Protein AF-A0A1Q8CSI6-F1 (afdb_monomer_lite)

Organism: NCBI:txid1912961

Sequence (170 aa):
MRGDPRFAEHEDLITRENLRDYLLDHPRMVVRIIVAGANDYFTFRPDYLGSYGEFSGRPPGSQECRLCLLPTVSHSLAWTGFPGVAAYWLGCLAAAVVLARRSKPGTLRRGFALVTIALVGVTVVQYLTAVFGEGNETTKHLSVALLAASLAPVWLLAGVFAHGQRDQRD

InterPro domains:
  IPR059939 YfdI, C-terminal transmembrane domain [PF27133] (14-151)

pLDDT: mean 70.54, std 12.52, range [44.75, 91.31]

Secondary structure (DSSP, 8-state):
-TT-HHHHTSGGG--HHHHHHHHHH-HHHHHHHHHHHHHHHHS---S-S-BPPTTSSS-TTPBP-SSTHHHHHHHHHGGGHHHHHHHHHHHHHHHHHHHHHTSPTT-HHHHHHHHHHHHHHHHHHHHHHHHHT-SSSHHHHHHHHHHHHHHHHHHHHHHHHTTTSSTT--

Structure (mmCIF, N/CA/C/O backbone):
data_AF-A0A1Q8CSI6-F1
#
_entry.id   AF-A0A1Q8CSI6-F1
#
loop_
_atom_site.group_PDB
_atom_site.id
_atom_site.type_symbol
_atom_site.label_atom_id
_atom_site.label_alt_id
_atom_site.label_comp_id
_atom_site.label_asym_id
_atom_site.label_entity_id
_atom_site.label_seq_id
_atom_site.pdbx_PDB_ins_code
_atom_site.Cartn_x
_atom_site.Cartn_y
_atom_site.Cartn_z
_atom_site.occupancy
_atom_site.B_iso_or_equiv
_atom_site.auth_seq_id
_atom_site.auth_comp_id
_atom_site.auth_asym_id
_atom_site.auth_atom_id
_atom_site.pdbx_PDB_model_num
ATOM 1 N N . MET A 1 1 ? 18.653 2.448 -24.072 1.00 51.03 1 MET A N 1
ATOM 2 C CA . MET A 1 1 ? 17.566 3.266 -24.658 1.00 51.03 1 MET A CA 1
ATOM 3 C C . MET A 1 1 ? 18.103 4.433 -25.488 1.00 51.03 1 MET A C 1
ATOM 5 O O . MET A 1 1 ? 17.789 4.466 -26.661 1.00 51.03 1 MET A O 1
ATOM 9 N N . ARG A 1 2 ? 18.987 5.310 -24.978 1.00 50.03 2 ARG A N 1
ATOM 10 C CA . ARG A 1 2 ? 19.535 6.481 -25.720 1.00 50.03 2 ARG A CA 1
ATOM 11 C C . ARG A 1 2 ? 20.408 6.221 -26.971 1.00 50.03 2 ARG A C 1
ATOM 13 O O . ARG A 1 2 ? 20.929 7.173 -27.532 1.00 50.03 2 ARG A O 1
ATOM 20 N N . GLY A 1 3 ? 20.595 4.971 -27.391 1.00 54.78 3 GLY A N 1
ATOM 21 C CA . GLY A 1 3 ? 21.445 4.614 -28.538 1.00 54.78 3 GLY A CA 1
ATOM 22 C C . GLY A 1 3 ? 20.775 3.675 -29.539 1.00 54.78 3 GLY A C 1
ATOM 23 O O . GLY A 1 3 ? 21.459 3.140 -30.404 1.00 54.78 3 GLY A O 1
ATOM 24 N N . ASP A 1 4 ? 19.470 3.430 -29.394 1.00 58.56 4 ASP A N 1
ATOM 25 C CA . ASP A 1 4 ? 18.718 2.597 -30.331 1.00 58.56 4 ASP A CA 1
ATOM 26 C C . ASP A 1 4 ? 18.167 3.489 -31.458 1.00 58.56 4 ASP A C 1
ATOM 28 O O . ASP A 1 4 ? 17.403 4.411 -31.162 1.00 58.56 4 ASP A O 1
ATOM 32 N N . PRO A 1 5 ? 18.530 3.263 -32.733 1.00 67.62 5 PRO A N 1
ATOM 33 C CA . PRO A 1 5 ? 18.045 4.073 -33.850 1.00 67.62 5 PRO A CA 1
ATOM 34 C C . PRO A 1 5 ? 16.518 4.026 -34.010 1.00 67.62 5 PRO A C 1
ATOM 36 O O . PRO A 1 5 ? 15.939 4.969 -34.541 1.00 67.62 5 PRO A O 1
ATOM 39 N N . ARG A 1 6 ? 15.845 2.988 -33.491 1.00 66.50 6 ARG A N 1
ATOM 40 C CA . ARG A 1 6 ? 14.375 2.885 -33.507 1.00 66.50 6 ARG A CA 1
ATOM 41 C C . ARG A 1 6 ? 13.696 3.771 -32.465 1.00 66.50 6 ARG A C 1
ATOM 43 O O . ARG A 1 6 ? 12.502 4.027 -32.573 1.00 66.50 6 ARG A O 1
ATOM 50 N N . PHE A 1 7 ? 14.439 4.252 -31.467 1.00 57.66 7 PHE A N 1
ATOM 51 C CA . PHE A 1 7 ? 13.915 5.163 -30.449 1.00 57.66 7 PHE A CA 1
ATOM 52 C C . PHE A 1 7 ? 13.518 6.512 -31.059 1.00 57.66 7 PHE A C 1
ATOM 54 O O . PHE A 1 7 ? 12.464 7.038 -30.723 1.00 57.66 7 PHE A O 1
ATOM 61 N N . ALA A 1 8 ? 14.313 7.022 -32.005 1.00 63.03 8 ALA A N 1
ATOM 62 C CA . ALA A 1 8 ? 14.032 8.277 -32.703 1.00 63.03 8 ALA A CA 1
ATOM 63 C C . ALA A 1 8 ? 12.784 8.198 -33.603 1.00 63.03 8 ALA A C 1
ATOM 65 O O . ALA A 1 8 ? 12.104 9.197 -33.795 1.00 63.03 8 ALA A O 1
ATOM 66 N N . GLU A 1 9 ? 12.459 7.012 -34.130 1.00 65.88 9 GLU A N 1
ATOM 67 C CA . GLU A 1 9 ? 11.261 6.797 -34.958 1.00 65.88 9 GLU A CA 1
ATOM 68 C C . GLU A 1 9 ? 9.955 6.746 -34.151 1.00 65.88 9 GLU A C 1
ATOM 70 O O . GLU A 1 9 ? 8.889 6.770 -34.751 1.00 65.88 9 GLU A O 1
ATOM 75 N N . HIS A 1 10 ? 10.024 6.562 -32.829 1.00 65.38 10 HIS A N 1
ATOM 76 C CA . HIS A 1 10 ? 8.847 6.325 -31.979 1.00 65.38 10 HIS A CA 1
ATOM 77 C C . HIS A 1 10 ? 8.756 7.337 -30.828 1.00 65.38 10 HIS A C 1
ATOM 79 O O . HIS A 1 10 ? 7.921 7.182 -29.939 1.00 65.38 10 HIS A O 1
ATOM 85 N N . GLU A 1 11 ? 9.625 8.350 -30.803 1.00 63.47 11 GLU A N 1
ATOM 86 C CA . GLU A 1 11 ? 9.688 9.359 -29.741 1.00 63.47 11 GLU A CA 1
ATOM 87 C C . GLU A 1 11 ? 8.395 10.190 -29.666 1.00 63.47 11 GLU A C 1
ATOM 89 O O . GLU A 1 11 ? 7.921 10.514 -28.579 1.00 63.47 11 GLU A O 1
ATOM 94 N N . ASP A 1 12 ? 7.771 10.445 -30.816 1.00 66.31 12 ASP A N 1
ATOM 95 C CA . ASP A 1 12 ? 6.483 11.125 -30.977 1.00 66.31 12 ASP A CA 1
ATOM 96 C C . ASP A 1 12 ? 5.287 10.304 -30.464 1.00 66.31 12 ASP A C 1
ATOM 98 O O . ASP A 1 12 ? 4.257 10.866 -30.086 1.00 66.31 12 ASP A O 1
ATOM 102 N N . LEU A 1 13 ? 5.429 8.979 -30.385 1.00 64.06 13 LEU A N 1
ATOM 103 C CA . LEU A 1 13 ? 4.414 8.078 -29.835 1.00 64.06 13 LEU A CA 1
ATOM 104 C C . LEU A 1 13 ? 4.462 8.004 -28.301 1.00 64.06 13 LEU A C 1
ATOM 106 O O . LEU A 1 13 ? 3.475 7.591 -27.685 1.00 64.06 13 LEU A O 1
ATOM 110 N N . ILE A 1 14 ? 5.560 8.434 -27.667 1.00 61.41 14 ILE A N 1
ATOM 111 C CA . ILE A 1 14 ? 5.743 8.443 -26.205 1.00 61.41 14 ILE A CA 1
ATOM 112 C C . ILE A 1 14 ? 5.101 9.710 -25.610 1.00 61.41 14 ILE A C 1
ATOM 114 O O . ILE A 1 14 ? 5.743 10.547 -24.977 1.00 61.41 14 ILE A O 1
ATOM 118 N N . THR A 1 15 ? 3.792 9.863 -25.801 1.00 70.31 15 THR A N 1
ATOM 119 C CA . THR A 1 15 ? 2.985 10.892 -25.131 1.00 70.31 15 THR A CA 1
ATOM 120 C C . THR A 1 15 ? 2.218 10.291 -23.953 1.00 70.31 15 THR A C 1
ATOM 122 O O . THR A 1 15 ? 1.918 9.097 -23.920 1.00 70.31 15 THR A O 1
ATOM 125 N N . ARG A 1 16 ? 1.877 11.118 -22.951 1.00 65.06 16 ARG A N 1
ATOM 126 C CA . ARG A 1 16 ? 1.111 10.664 -21.770 1.00 65.06 16 ARG A CA 1
ATOM 127 C C . ARG A 1 16 ? -0.258 10.085 -22.143 1.00 65.06 16 ARG A C 1
ATOM 129 O O . ARG A 1 16 ? -0.724 9.174 -21.466 1.00 65.06 16 ARG A O 1
ATOM 136 N N . GLU A 1 17 ? -0.883 10.612 -23.192 1.00 72.56 17 GLU A N 1
ATOM 137 C CA . GLU A 1 17 ? -2.192 10.160 -23.678 1.00 72.56 17 GLU A CA 1
ATOM 138 C C . GLU A 1 17 ? -2.093 8.788 -24.348 1.00 72.56 17 GLU A C 1
ATOM 140 O O . GLU A 1 17 ? -2.754 7.855 -23.897 1.00 72.56 17 GLU A O 1
ATOM 145 N N . ASN A 1 18 ? -1.174 8.611 -25.303 1.00 72.31 18 ASN A N 1
ATOM 146 C CA . ASN A 1 18 ? -0.956 7.312 -25.947 1.00 72.31 18 ASN A CA 1
ATOM 147 C C . ASN A 1 18 ? -0.503 6.242 -24.945 1.00 72.31 18 ASN A C 1
ATOM 149 O O . ASN A 1 18 ? -0.929 5.092 -25.027 1.00 72.31 18 ASN A O 1
ATOM 153 N N . LEU A 1 19 ? 0.326 6.615 -23.964 1.00 69.38 19 LEU A N 1
ATOM 154 C CA . LEU A 1 19 ? 0.746 5.705 -22.901 1.00 69.38 19 LEU A CA 1
ATOM 155 C C . LEU A 1 19 ? -0.436 5.279 -22.022 1.00 69.38 19 LEU A C 1
ATOM 157 O O . LEU A 1 19 ? -0.537 4.107 -21.664 1.00 69.38 19 LEU A O 1
ATOM 161 N N . ARG A 1 20 ? -1.335 6.206 -21.675 1.00 75.69 20 ARG A N 1
ATOM 162 C CA . ARG A 1 20 ? -2.543 5.894 -20.903 1.00 75.69 20 ARG A CA 1
ATOM 163 C C . ARG A 1 20 ? -3.430 4.911 -21.662 1.00 75.69 20 ARG A C 1
ATOM 165 O O . ARG A 1 20 ? -3.808 3.898 -21.078 1.00 75.69 20 ARG A O 1
ATOM 172 N N . ASP A 1 21 ? -3.741 5.195 -22.921 1.00 77.69 21 ASP A N 1
ATOM 173 C CA . ASP A 1 21 ? -4.639 4.358 -23.723 1.00 77.69 21 ASP A CA 1
ATOM 174 C C . ASP A 1 21 ? -4.026 2.973 -23.963 1.00 77.69 21 ASP A C 1
ATOM 176 O O . ASP A 1 21 ? -4.673 1.951 -23.735 1.00 77.69 21 ASP A O 1
ATOM 180 N N . TYR A 1 22 ? -2.721 2.917 -24.241 1.00 75.12 22 TYR A N 1
ATOM 181 C CA . TYR A 1 22 ? -1.988 1.659 -24.348 1.00 75.12 22 TYR A CA 1
ATOM 182 C C . TYR A 1 22 ? -2.028 0.833 -23.051 1.00 75.12 22 TYR A C 1
ATOM 184 O O . TYR A 1 22 ? -2.209 -0.385 -23.100 1.00 75.12 22 TYR A O 1
ATOM 192 N N . LEU A 1 23 ? -1.881 1.469 -21.881 1.00 72.94 23 LEU A N 1
ATOM 193 C CA . LEU A 1 23 ? -1.963 0.788 -20.583 1.00 72.94 23 LEU A CA 1
ATOM 194 C C . LEU A 1 23 ? -3.381 0.293 -20.268 1.00 72.94 23 LEU A C 1
ATOM 196 O O . LEU A 1 23 ? -3.521 -0.771 -19.660 1.00 72.94 23 LEU A O 1
ATOM 200 N N . LEU A 1 24 ? -4.416 1.025 -20.685 1.00 79.44 24 LEU A N 1
ATOM 201 C CA . LEU A 1 24 ? -5.811 0.602 -20.535 1.00 79.44 24 LEU A CA 1
ATOM 202 C C . LEU A 1 24 ? -6.127 -0.620 -21.408 1.00 79.44 24 LEU A C 1
ATOM 204 O O . LEU A 1 24 ? -6.761 -1.558 -20.924 1.00 79.44 24 LEU A O 1
ATOM 208 N N . ASP A 1 25 ? -5.610 -0.654 -22.636 1.00 83.75 25 ASP A N 1
ATOM 209 C CA . ASP A 1 25 ? -5.795 -1.778 -23.562 1.00 83.75 25 ASP A CA 1
ATOM 210 C C . ASP A 1 25 ? -4.939 -3.005 -23.201 1.00 83.75 25 ASP A C 1
ATOM 212 O O . ASP A 1 25 ? -5.254 -4.135 -23.583 1.00 83.75 25 ASP A O 1
ATOM 216 N N . HIS A 1 26 ? -3.873 -2.819 -22.413 1.00 80.62 26 HIS A N 1
ATOM 217 C CA . HIS A 1 26 ? -2.932 -3.879 -22.039 1.00 80.62 26 HIS A CA 1
ATOM 218 C C . HIS A 1 26 ? -2.824 -4.057 -20.513 1.00 80.62 26 HIS A C 1
ATOM 220 O O . HIS A 1 26 ? -1.753 -3.857 -19.929 1.00 80.62 26 HIS A O 1
ATOM 226 N N . PRO A 1 27 ? -3.871 -4.563 -19.830 1.00 76.25 27 PRO A N 1
ATOM 227 C CA . PRO A 1 27 ? -3.872 -4.732 -18.372 1.00 76.25 27 PRO A CA 1
ATOM 228 C C . PRO A 1 27 ? -2.787 -5.701 -17.873 1.00 76.25 27 PRO A C 1
ATOM 230 O O . PRO A 1 27 ? -2.269 -5.561 -16.766 1.00 76.25 27 PRO A O 1
ATOM 233 N N . ARG A 1 28 ? -2.371 -6.669 -18.704 1.00 76.06 28 ARG A N 1
ATOM 234 C CA . ARG A 1 28 ? -1.221 -7.538 -18.393 1.00 76.06 28 ARG A CA 1
ATOM 235 C C . ARG A 1 28 ? 0.085 -6.751 -18.278 1.00 76.06 28 ARG A C 1
ATOM 237 O O . ARG A 1 28 ? 0.918 -7.105 -17.449 1.00 76.06 28 ARG A O 1
ATOM 244 N N . MET A 1 29 ? 0.257 -5.701 -19.081 1.00 75.38 29 MET A N 1
ATOM 245 C CA . MET A 1 29 ? 1.417 -4.811 -19.021 1.00 75.38 29 MET A CA 1
ATOM 246 C C . MET A 1 29 ? 1.405 -4.018 -17.711 1.00 75.38 29 MET A C 1
ATOM 248 O O . MET A 1 29 ? 2.414 -3.992 -17.015 1.00 75.38 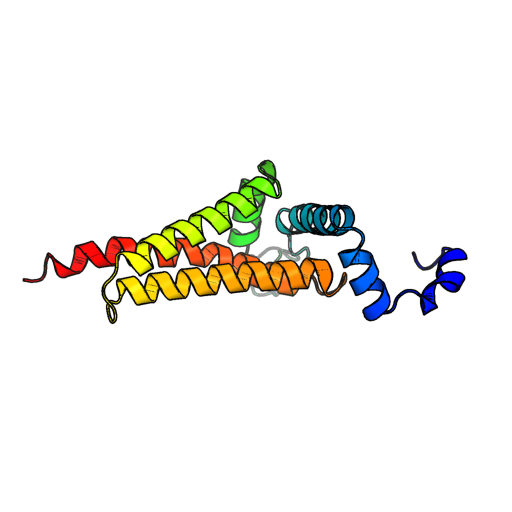29 MET A O 1
ATOM 252 N N . VAL A 1 30 ? 0.245 -3.477 -17.319 1.00 74.00 30 VAL A N 1
ATOM 253 C CA . VAL A 1 30 ? 0.045 -2.761 -16.043 1.00 74.00 30 VAL A CA 1
ATOM 254 C C . VAL A 1 30 ? 0.453 -3.626 -14.851 1.00 74.00 30 VAL A C 1
ATOM 256 O O . VAL A 1 30 ? 1.251 -3.199 -14.019 1.00 74.00 30 VAL A O 1
ATOM 259 N N . VAL A 1 31 ? -0.030 -4.872 -14.791 1.00 76.12 31 VAL A N 1
ATOM 260 C CA . VAL A 1 31 ? 0.337 -5.809 -13.715 1.00 76.12 31 VAL A CA 1
ATOM 261 C C . VAL A 1 31 ? 1.838 -6.090 -13.721 1.00 76.12 31 VAL A C 1
ATOM 263 O O . VAL A 1 31 ? 2.453 -6.141 -12.660 1.00 76.12 31 VAL A O 1
ATOM 266 N N . ARG A 1 32 ? 2.452 -6.235 -14.899 1.00 75.62 32 ARG A N 1
ATOM 267 C CA . ARG A 1 32 ? 3.899 -6.455 -15.021 1.00 75.62 32 ARG A CA 1
ATOM 268 C C . ARG A 1 32 ? 4.713 -5.278 -14.490 1.00 75.62 32 ARG A C 1
ATOM 270 O O . ARG A 1 32 ? 5.689 -5.515 -13.789 1.00 75.62 32 ARG A O 1
ATOM 277 N N . ILE A 1 33 ? 4.304 -4.047 -14.797 1.00 73.69 33 ILE A N 1
ATOM 278 C CA . ILE A 1 33 ? 4.962 -2.817 -14.334 1.00 73.69 33 ILE A CA 1
ATOM 279 C C . ILE A 1 33 ? 4.863 -2.711 -12.805 1.00 73.69 33 ILE A C 1
ATOM 281 O O . ILE A 1 33 ? 5.868 -2.480 -12.138 1.00 73.69 33 ILE A O 1
ATOM 285 N N . ILE A 1 34 ? 3.681 -2.976 -12.242 1.00 75.19 34 ILE A N 1
ATOM 286 C CA . ILE A 1 34 ? 3.463 -3.028 -10.790 1.00 75.19 34 ILE A CA 1
ATOM 287 C C . ILE A 1 34 ? 4.366 -4.091 -10.150 1.00 75.19 34 ILE A C 1
ATOM 289 O O . ILE A 1 34 ? 5.162 -3.788 -9.268 1.00 75.19 34 ILE A O 1
ATOM 293 N N . VAL A 1 35 ? 4.312 -5.337 -10.621 1.00 73.94 35 VAL A N 1
ATOM 294 C CA . VAL A 1 35 ? 5.117 -6.430 -10.050 1.00 73.94 35 VAL A CA 1
ATOM 295 C C . VAL A 1 35 ? 6.618 -6.152 -10.169 1.00 73.94 35 VAL A C 1
ATOM 297 O O . VAL A 1 35 ? 7.355 -6.441 -9.228 1.00 73.94 35 VAL A O 1
ATOM 300 N N . ALA A 1 36 ? 7.072 -5.558 -11.275 1.00 71.44 36 ALA A N 1
ATOM 301 C CA . ALA A 1 36 ? 8.465 -5.154 -11.445 1.00 71.44 36 ALA A CA 1
ATOM 302 C C . ALA A 1 36 ? 8.872 -4.082 -10.420 1.00 71.44 36 ALA A C 1
ATOM 304 O O . ALA A 1 36 ? 9.846 -4.276 -9.698 1.00 71.44 36 ALA A O 1
ATOM 305 N N . GLY A 1 37 ? 8.077 -3.020 -10.264 1.00 64.12 37 GLY A N 1
ATOM 306 C CA . GLY A 1 37 ? 8.350 -1.962 -9.287 1.00 64.12 37 GLY A CA 1
ATOM 307 C C . GLY A 1 37 ? 8.216 -2.404 -7.825 1.00 64.12 37 GLY A C 1
ATOM 308 O O . GLY A 1 37 ? 8.754 -1.768 -6.923 1.00 64.12 37 GLY A O 1
ATOM 309 N N . ALA A 1 38 ? 7.528 -3.518 -7.556 1.00 65.44 38 ALA A N 1
ATOM 310 C CA . ALA A 1 38 ? 7.526 -4.138 -6.233 1.00 65.44 38 ALA A CA 1
ATOM 311 C C . ALA A 1 38 ? 8.903 -4.692 -5.859 1.00 65.44 38 ALA A C 1
ATOM 313 O O . ALA A 1 38 ? 9.299 -4.589 -4.705 1.00 65.44 38 ALA A O 1
ATOM 314 N N . ASN A 1 39 ? 9.638 -5.258 -6.821 1.00 64.75 39 ASN A N 1
ATOM 315 C CA . ASN A 1 39 ? 10.995 -5.730 -6.572 1.00 64.75 39 ASN A CA 1
ATOM 316 C C . ASN A 1 39 ? 11.889 -4.559 -6.139 1.00 64.75 39 ASN A C 1
ATOM 318 O O . ASN A 1 39 ? 12.546 -4.652 -5.107 1.00 64.75 39 ASN A O 1
ATOM 322 N N . ASP A 1 40 ? 11.779 -3.420 -6.829 1.00 61.72 40 ASP A N 1
ATOM 323 C CA . ASP A 1 40 ? 12.493 -2.184 -6.485 1.00 61.72 40 ASP A CA 1
ATOM 324 C C . ASP A 1 40 ? 12.082 -1.620 -5.113 1.00 61.72 40 ASP A C 1
ATOM 326 O O . ASP A 1 40 ? 12.911 -1.066 -4.394 1.00 61.72 40 ASP A O 1
ATOM 330 N N . TYR A 1 41 ? 10.820 -1.810 -4.705 1.00 57.41 41 TYR A N 1
ATOM 331 C CA . TYR A 1 41 ? 10.326 -1.462 -3.366 1.00 57.41 41 TYR A CA 1
ATOM 332 C C . TYR A 1 41 ? 10.995 -2.291 -2.252 1.00 57.41 41 TYR A C 1
ATOM 334 O O . TYR A 1 41 ? 11.240 -1.766 -1.166 1.00 57.41 41 TYR A O 1
ATOM 342 N N . PHE A 1 42 ? 11.320 -3.566 -2.503 1.00 54.41 42 PHE A N 1
ATOM 343 C CA . PHE A 1 42 ? 11.980 -4.457 -1.534 1.00 54.41 42 PHE A CA 1
ATOM 344 C C . PHE A 1 42 ? 13.504 -4.380 -1.554 1.00 54.41 42 PHE A C 1
ATOM 346 O O . PHE A 1 42 ? 14.154 -4.579 -0.528 1.00 54.41 42 PHE A O 1
ATOM 353 N N . THR A 1 43 ? 14.088 -4.115 -2.720 1.00 55.12 43 THR A N 1
ATOM 354 C CA . THR A 1 43 ? 15.529 -3.894 -2.866 1.00 55.12 43 THR A CA 1
ATOM 355 C C . THR A 1 43 ? 15.902 -2.438 -2.635 1.00 55.12 43 THR A C 1
ATOM 357 O O . THR A 1 43 ? 17.048 -2.070 -2.889 1.00 55.12 43 THR A O 1
ATOM 360 N N . PHE A 1 44 ? 14.962 -1.615 -2.151 1.00 55.25 44 PHE A N 1
ATOM 361 C CA . PHE A 1 44 ? 15.180 -0.208 -1.862 1.00 55.25 44 PHE A CA 1
ATOM 362 C C . PHE A 1 44 ? 16.261 -0.038 -0.790 1.00 55.25 44 PHE A C 1
ATOM 364 O O . PHE A 1 44 ? 16.014 -0.009 0.419 1.00 55.25 44 PHE A O 1
ATOM 371 N N . ARG A 1 45 ? 17.495 0.101 -1.263 1.00 50.50 45 ARG A N 1
ATOM 372 C CA . ARG A 1 45 ? 18.630 0.591 -0.507 1.00 50.50 45 ARG A CA 1
ATOM 373 C C . ARG A 1 45 ? 18.906 1.984 -1.053 1.00 50.50 45 ARG A C 1
ATOM 375 O O . ARG A 1 45 ? 19.275 2.115 -2.215 1.00 50.50 45 ARG A O 1
ATOM 382 N N . PRO A 1 46 ? 18.704 3.044 -0.263 1.00 51.31 46 PRO A N 1
ATOM 383 C CA . PRO A 1 46 ? 19.298 4.322 -0.599 1.00 51.31 46 PRO A CA 1
ATOM 384 C C . PRO A 1 46 ? 20.814 4.101 -0.661 1.00 51.31 46 PRO A C 1
ATOM 386 O O . PRO A 1 46 ? 21.454 3.972 0.380 1.00 51.31 46 PRO A O 1
ATOM 389 N N . ASP A 1 47 ? 21.388 3.998 -1.860 1.00 46.12 47 ASP A N 1
ATOM 390 C CA . ASP A 1 47 ? 22.830 3.758 -2.021 1.00 46.12 47 ASP A CA 1
ATOM 391 C C . ASP A 1 47 ? 23.668 4.918 -1.466 1.00 46.12 47 ASP A C 1
ATOM 393 O O . ASP A 1 47 ? 24.861 4.759 -1.215 1.00 46.12 47 ASP A O 1
ATOM 397 N N . TYR A 1 48 ? 23.047 6.079 -1.227 1.00 46.97 48 TYR A N 1
ATOM 398 C CA . TYR A 1 48 ? 23.698 7.224 -0.612 1.00 46.97 48 TYR A CA 1
ATOM 399 C C . TYR A 1 48 ? 22.696 8.131 0.124 1.00 46.97 48 TYR A C 1
ATOM 401 O O . TYR A 1 48 ? 21.988 8.928 -0.486 1.00 46.97 48 TYR A O 1
ATOM 409 N N . LEU A 1 49 ? 22.649 8.037 1.457 1.00 53.94 49 LEU A N 1
ATOM 410 C CA . LEU A 1 49 ? 21.914 8.968 2.339 1.00 53.94 49 LEU A CA 1
ATOM 411 C C . LEU A 1 49 ? 22.782 10.148 2.817 1.00 53.94 49 LEU A C 1
ATOM 413 O O . LEU A 1 49 ? 22.355 10.926 3.666 1.00 53.94 49 LEU A O 1
ATOM 417 N N . GLY A 1 50 ? 23.993 10.277 2.264 1.00 51.22 50 GLY A N 1
ATOM 418 C CA . GLY A 1 50 ? 25.059 11.129 2.785 1.00 51.22 50 GLY A CA 1
ATOM 419 C C . GLY A 1 50 ? 26.010 10.342 3.689 1.00 51.22 50 GLY A C 1
ATOM 420 O O . GLY A 1 50 ? 25.621 9.364 4.328 1.00 51.22 50 GLY A O 1
ATOM 421 N N . SER A 1 51 ? 27.281 10.735 3.711 1.00 53.28 51 SER A N 1
ATOM 422 C CA . SER A 1 51 ? 28.252 10.243 4.688 1.00 53.28 51 SER A CA 1
ATOM 423 C C . SER A 1 51 ? 28.148 11.068 5.963 1.00 53.28 51 SER A C 1
ATOM 425 O O . SER A 1 51 ? 27.905 12.275 5.895 1.00 53.28 51 SER A O 1
ATOM 427 N N . TYR A 1 52 ? 28.390 10.453 7.118 1.00 56.97 52 TYR A N 1
ATOM 428 C CA . TYR A 1 52 ? 28.588 11.240 8.328 1.00 56.97 52 TYR A CA 1
ATOM 429 C C . TYR A 1 52 ? 29.733 12.256 8.117 1.00 56.97 52 TYR A C 1
ATOM 431 O O . TYR A 1 52 ? 30.736 11.940 7.475 1.00 56.97 52 TYR A O 1
ATOM 439 N N . GLY A 1 53 ? 29.590 13.478 8.640 1.00 56.28 53 GLY A N 1
ATOM 440 C CA . GLY A 1 53 ? 30.650 14.495 8.566 1.00 56.28 53 GLY A CA 1
ATOM 441 C C . GLY A 1 53 ? 31.923 14.071 9.316 1.00 56.28 53 GLY A C 1
ATOM 442 O O . GLY A 1 53 ? 31.855 13.233 10.217 1.00 56.28 53 GLY A O 1
ATOM 443 N N . GLU A 1 54 ? 33.076 14.671 8.991 1.00 57.22 54 GLU A N 1
ATOM 444 C CA . GLU A 1 54 ? 34.394 14.316 9.569 1.00 57.22 54 GLU A CA 1
ATOM 445 C C . GLU A 1 54 ? 34.431 14.334 11.109 1.00 57.22 54 GLU A C 1
ATOM 447 O O . GLU A 1 54 ? 35.173 13.575 11.723 1.00 57.22 54 GLU A O 1
ATOM 452 N N . PHE A 1 55 ? 33.573 15.132 11.751 1.00 60.97 55 PHE A N 1
ATOM 453 C CA . PHE A 1 55 ? 33.506 15.275 13.212 1.00 60.97 55 PHE A CA 1
ATOM 454 C C . PHE A 1 55 ? 32.486 14.352 13.902 1.00 60.97 55 PHE A C 1
ATOM 456 O O . PHE A 1 55 ? 32.220 14.492 15.091 1.00 60.97 55 PHE A O 1
ATOM 463 N N . SER A 1 56 ? 31.886 13.410 13.176 1.00 58.91 56 SER A N 1
ATOM 464 C CA . SER A 1 56 ? 30.838 12.513 13.692 1.00 58.91 56 SER A CA 1
ATOM 465 C C . SER A 1 56 ? 31.345 11.344 14.548 1.00 58.91 56 SER A C 1
ATOM 467 O O . SER A 1 56 ? 30.537 10.578 15.077 1.00 58.91 56 SER A O 1
ATOM 469 N N . GLY A 1 57 ? 32.666 11.155 14.643 1.00 67.12 57 GLY A N 1
ATOM 470 C CA . GLY A 1 57 ? 33.276 10.013 15.331 1.00 67.12 57 GLY A CA 1
ATOM 471 C C . GLY A 1 57 ? 33.049 8.664 14.636 1.00 67.12 57 GLY A C 1
ATOM 472 O O . GLY A 1 57 ? 33.283 7.619 15.241 1.00 67.12 57 GLY A O 1
ATOM 473 N N . ARG A 1 58 ? 32.575 8.661 13.381 1.00 67.19 58 ARG A N 1
ATOM 474 C CA . ARG A 1 58 ? 32.384 7.455 12.564 1.00 67.19 58 ARG A CA 1
ATOM 475 C C . ARG A 1 58 ? 33.486 7.321 11.500 1.00 67.19 58 ARG A C 1
ATOM 477 O O . ARG A 1 58 ? 34.079 8.329 11.121 1.00 67.19 58 ARG A O 1
ATOM 484 N N . PRO A 1 59 ? 33.764 6.103 10.992 1.00 67.12 59 PRO A N 1
ATOM 485 C CA . PRO A 1 59 ? 34.764 5.899 9.945 1.00 67.12 59 PRO A CA 1
ATOM 486 C C . PRO A 1 59 ? 34.484 6.759 8.697 1.00 67.12 59 PRO A C 1
ATOM 488 O O . PRO A 1 59 ? 33.312 6.933 8.340 1.00 67.12 59 PRO A O 1
ATOM 491 N N . PRO A 1 60 ? 35.517 7.271 8.003 1.00 51.91 60 PRO A N 1
ATOM 492 C CA . PRO A 1 60 ? 35.341 8.058 6.783 1.00 51.91 60 PRO A CA 1
ATOM 493 C C . PRO A 1 60 ? 34.594 7.247 5.715 1.00 51.91 60 PRO A C 1
ATOM 495 O O . PRO A 1 60 ? 34.868 6.066 5.510 1.00 51.91 60 PRO A O 1
ATOM 498 N N . GLY A 1 61 ? 33.603 7.869 5.072 1.00 56.88 61 GLY A N 1
ATOM 499 C CA . GLY A 1 61 ? 32.724 7.205 4.101 1.00 56.88 61 GLY A CA 1
ATOM 500 C C . GLY A 1 61 ? 31.615 6.340 4.715 1.00 56.88 61 GLY A C 1
ATOM 501 O O . GLY A 1 61 ? 30.837 5.736 3.977 1.00 56.88 61 GLY A O 1
ATOM 502 N N . SER A 1 62 ? 31.493 6.282 6.048 1.00 55.69 62 SER A N 1
ATOM 503 C CA . SER A 1 62 ? 30.350 5.620 6.681 1.00 55.69 62 SER A CA 1
ATOM 504 C C . SER A 1 62 ? 29.055 6.378 6.377 1.00 55.69 62 SER A C 1
ATOM 506 O O . SER A 1 62 ? 28.942 7.586 6.596 1.00 55.69 62 SER A O 1
ATOM 508 N N . GLN A 1 63 ? 28.077 5.660 5.827 1.00 59.50 63 GLN A N 1
ATOM 509 C CA . GLN A 1 63 ? 26.798 6.235 5.419 1.00 59.50 63 GLN A CA 1
ATOM 510 C C . GLN A 1 63 ? 25.925 6.561 6.634 1.00 59.50 63 GLN A C 1
ATOM 512 O O . GLN A 1 63 ? 25.878 5.787 7.597 1.00 59.50 63 GLN A O 1
ATOM 517 N N . GLU A 1 64 ? 25.208 7.687 6.579 1.00 58.00 64 GLU A N 1
ATOM 518 C CA . GLU A 1 64 ? 24.260 8.074 7.618 1.00 58.00 64 GLU A CA 1
ATOM 519 C C . GLU A 1 64 ? 23.146 7.031 7.754 1.00 58.00 64 GLU A C 1
ATOM 521 O O . GLU A 1 64 ? 22.308 6.829 6.876 1.00 58.00 64 GLU A O 1
ATOM 526 N N . CYS A 1 65 ? 23.094 6.396 8.922 1.00 60.16 65 CYS A N 1
ATOM 527 C CA . CYS A 1 65 ? 22.149 5.332 9.236 1.00 60.16 65 CYS A CA 1
ATOM 528 C C . CYS A 1 65 ? 20.854 5.883 9.863 1.00 60.16 65 CYS A C 1
ATOM 530 O O . CYS A 1 65 ? 20.322 5.311 10.811 1.00 60.16 65 CYS A O 1
ATOM 532 N N . ARG A 1 66 ? 20.340 7.025 9.375 1.00 57.06 66 ARG A N 1
ATOM 533 C CA . ARG A 1 66 ? 19.112 7.652 9.917 1.00 57.06 66 ARG A CA 1
ATOM 534 C C . ARG A 1 66 ? 17.855 6.814 9.678 1.00 57.06 66 ARG A C 1
ATOM 536 O O . ARG A 1 66 ? 16.918 6.886 10.464 1.00 57.06 66 ARG A O 1
ATOM 543 N N . LEU A 1 67 ? 17.838 6.022 8.606 1.00 54.81 67 LEU A N 1
ATOM 544 C CA . LEU A 1 67 ? 16.670 5.255 8.157 1.00 54.81 67 LEU A CA 1
ATOM 545 C C . LEU A 1 67 ? 16.967 3.761 7.973 1.00 54.81 67 LEU A C 1
ATOM 547 O O . LEU A 1 67 ? 16.171 3.077 7.351 1.00 54.81 67 LEU A O 1
ATOM 551 N N . CYS A 1 68 ? 18.057 3.222 8.534 1.00 58.97 68 CYS A N 1
ATOM 552 C CA . CYS A 1 68 ? 18.459 1.812 8.364 1.00 58.97 68 CYS A CA 1
ATOM 553 C C . CYS A 1 68 ? 17.395 0.775 8.763 1.00 58.97 68 CYS A C 1
ATOM 555 O O . CYS A 1 68 ? 17.419 -0.355 8.273 1.00 58.97 68 CYS A O 1
ATOM 557 N N . LEU A 1 69 ? 16.446 1.146 9.625 1.00 56.16 69 LEU A N 1
ATOM 558 C CA . LEU A 1 69 ? 15.318 0.287 9.981 1.00 56.16 69 LEU A CA 1
ATOM 559 C C . LEU A 1 69 ? 14.387 0.020 8.787 1.00 56.16 69 LEU A C 1
ATOM 561 O O . LEU A 1 69 ? 13.893 -1.096 8.658 1.00 56.16 69 LEU A O 1
ATOM 565 N N . LEU A 1 70 ? 14.186 0.990 7.886 1.00 57.47 70 LEU A N 1
ATOM 566 C CA . LEU A 1 70 ? 13.274 0.829 6.748 1.00 57.47 70 LEU A CA 1
ATOM 567 C C . LEU A 1 70 ? 13.803 -0.167 5.697 1.00 57.47 70 LEU A C 1
ATOM 569 O O . LEU A 1 70 ? 13.053 -1.084 5.362 1.00 57.47 70 LEU A O 1
ATOM 573 N N . PRO A 1 71 ? 15.075 -0.099 5.240 1.00 58.12 71 PRO A N 1
ATOM 574 C CA . PRO A 1 71 ? 15.646 -1.120 4.369 1.00 58.12 71 PRO A CA 1
ATOM 575 C C . PRO A 1 71 ? 15.653 -2.498 5.025 1.00 58.12 71 PRO A C 1
ATOM 577 O O . PRO A 1 71 ? 15.319 -3.470 4.363 1.00 58.12 71 PRO A O 1
ATOM 580 N N . THR A 1 72 ? 15.957 -2.592 6.327 1.00 56.91 72 THR A N 1
ATOM 581 C CA . THR A 1 72 ? 16.012 -3.877 7.053 1.00 56.91 72 THR A CA 1
ATOM 582 C C . THR A 1 72 ? 14.645 -4.567 7.103 1.00 56.91 72 THR A C 1
ATOM 584 O O . THR A 1 72 ? 14.553 -5.766 6.846 1.00 56.91 72 THR A O 1
ATOM 587 N N . VAL A 1 73 ? 13.574 -3.814 7.381 1.00 55.91 73 VAL A N 1
ATOM 588 C CA . VAL A 1 73 ? 12.195 -4.335 7.384 1.00 55.91 73 VAL A CA 1
ATOM 589 C C . VAL A 1 73 ? 11.697 -4.619 5.964 1.00 55.91 73 VAL A C 1
ATOM 591 O O . VAL A 1 73 ? 10.960 -5.578 5.756 1.00 55.91 73 VAL A O 1
ATOM 594 N N . SER A 1 74 ? 12.114 -3.835 4.964 1.00 58.56 74 SER A N 1
ATOM 595 C CA . SER A 1 74 ? 11.789 -4.147 3.565 1.00 58.56 74 SER A CA 1
ATOM 596 C C . SER A 1 74 ? 12.491 -5.429 3.099 1.00 58.56 74 SER A C 1
ATOM 598 O O . SER A 1 74 ? 11.878 -6.273 2.453 1.00 58.56 74 SER A O 1
ATOM 600 N N . HIS A 1 75 ? 13.743 -5.640 3.517 1.00 61.47 75 HIS A N 1
ATOM 601 C CA . HIS A 1 75 ? 14.552 -6.782 3.111 1.00 61.47 75 HIS A CA 1
ATOM 602 C C . HIS A 1 75 ? 14.048 -8.092 3.724 1.00 61.47 75 HIS A C 1
ATOM 604 O O . HIS A 1 75 ? 14.044 -9.122 3.056 1.00 61.47 75 HIS A O 1
ATOM 610 N N . SER A 1 76 ? 13.554 -8.065 4.967 1.00 56.34 76 SER A N 1
ATOM 611 C CA . SER A 1 76 ? 12.930 -9.245 5.582 1.00 56.34 76 SER A CA 1
ATOM 612 C C . SER A 1 76 ? 11.627 -9.656 4.891 1.00 56.34 76 SER A C 1
ATOM 614 O O . SER A 1 76 ? 11.236 -10.820 4.954 1.00 56.34 76 SER A O 1
ATOM 616 N N . LEU A 1 77 ? 10.983 -8.723 4.188 1.00 54.47 77 LEU A N 1
ATOM 617 C CA . LEU A 1 77 ? 9.750 -8.954 3.443 1.00 54.47 77 LEU A CA 1
ATOM 618 C C . LEU A 1 77 ? 9.999 -9.245 1.947 1.00 54.47 77 LEU A C 1
ATOM 620 O O . LEU A 1 77 ? 9.092 -9.723 1.261 1.00 54.47 77 LEU A O 1
ATOM 624 N N . ALA A 1 78 ? 11.237 -9.066 1.468 1.00 60.00 78 ALA A N 1
ATOM 625 C CA . ALA A 1 78 ? 11.649 -9.269 0.076 1.00 60.00 78 ALA A CA 1
ATOM 626 C C . ALA A 1 78 ? 11.394 -10.692 -0.443 1.00 60.00 78 ALA A C 1
ATOM 628 O O . ALA A 1 78 ? 11.103 -10.878 -1.623 1.00 60.00 78 ALA A O 1
ATOM 629 N N . TRP A 1 79 ? 11.431 -11.702 0.434 1.00 57.22 79 TRP A N 1
ATOM 630 C CA . TRP A 1 79 ? 11.188 -13.095 0.042 1.00 57.22 79 TRP A CA 1
ATOM 631 C C . TRP A 1 79 ? 9.742 -13.345 -0.422 1.00 57.22 79 TRP A C 1
ATOM 633 O O . TRP A 1 79 ? 9.479 -14.248 -1.212 1.00 57.22 79 TRP A O 1
ATOM 643 N N . THR A 1 80 ? 8.789 -12.526 0.025 1.00 60.75 80 THR A N 1
ATOM 644 C CA . THR A 1 80 ? 7.368 -12.713 -0.305 1.00 60.75 80 THR A CA 1
ATOM 645 C C . THR A 1 80 ? 6.961 -12.114 -1.654 1.00 60.75 80 THR A C 1
ATOM 647 O O . THR A 1 80 ? 5.873 -12.415 -2.153 1.00 60.75 80 THR A O 1
ATOM 650 N N . GLY A 1 81 ? 7.822 -11.287 -2.261 1.00 69.06 81 GLY A N 1
ATOM 651 C CA . GLY A 1 81 ? 7.521 -10.545 -3.485 1.00 69.06 81 GLY A CA 1
ATOM 652 C C . GLY A 1 81 ? 6.287 -9.642 -3.356 1.00 69.06 81 GLY A C 1
ATOM 653 O O . GLY A 1 81 ? 5.765 -9.395 -2.267 1.00 69.06 81 GLY A O 1
ATOM 654 N N . PHE A 1 82 ? 5.779 -9.145 -4.488 1.00 70.62 82 PHE A N 1
ATOM 655 C CA . PHE A 1 82 ? 4.566 -8.312 -4.518 1.00 70.62 82 PHE A CA 1
ATOM 656 C C . PHE A 1 82 ? 3.361 -8.908 -3.758 1.00 70.62 82 PHE A C 1
ATOM 658 O O . PHE A 1 82 ? 2.692 -8.149 -3.053 1.00 70.62 82 PHE A O 1
ATOM 665 N N . PRO A 1 83 ? 3.077 -10.230 -3.826 1.00 76.00 83 PRO A N 1
ATOM 666 C CA . PRO A 1 83 ? 1.941 -10.812 -3.116 1.00 76.00 83 PRO A CA 1
ATOM 667 C C . PRO A 1 83 ? 1.979 -10.580 -1.605 1.00 76.00 83 PRO A C 1
ATOM 669 O O . PRO A 1 83 ? 0.934 -10.323 -1.012 1.00 76.00 83 PRO A O 1
ATOM 672 N N . GLY A 1 84 ? 3.157 -10.626 -0.974 1.00 76.25 84 GLY A N 1
ATOM 673 C CA . GLY A 1 84 ? 3.268 -10.401 0.467 1.00 76.25 84 GLY A CA 1
ATOM 674 C C . GLY A 1 84 ? 3.068 -8.945 0.870 1.00 76.25 84 GLY A C 1
ATOM 675 O O . GLY A 1 84 ? 2.381 -8.679 1.854 1.00 76.25 84 GLY A O 1
ATOM 676 N N . VAL A 1 85 ? 3.572 -7.991 0.081 1.00 74.44 85 VAL A N 1
ATOM 677 C CA . VAL A 1 85 ? 3.303 -6.559 0.313 1.00 74.44 85 VAL A CA 1
ATOM 678 C C . VAL A 1 85 ? 1.836 -6.223 0.085 1.00 74.44 85 VAL A C 1
ATOM 680 O O . VAL A 1 85 ? 1.231 -5.540 0.912 1.00 74.44 85 VAL A O 1
ATOM 683 N N . ALA A 1 86 ? 1.234 -6.754 -0.978 1.00 80.12 86 ALA A N 1
ATOM 684 C CA . ALA A 1 86 ? -0.191 -6.591 -1.221 1.00 80.12 86 ALA A CA 1
ATOM 685 C C . ALA A 1 86 ? -1.015 -7.189 -0.069 1.00 80.12 86 ALA A C 1
ATOM 687 O O . ALA A 1 86 ? -1.915 -6.529 0.447 1.00 80.12 86 ALA A O 1
ATOM 688 N N . ALA A 1 87 ? -0.672 -8.395 0.395 1.00 83.50 87 ALA A N 1
ATOM 689 C CA . ALA A 1 87 ? -1.323 -9.025 1.541 1.00 83.50 87 ALA A CA 1
ATOM 690 C C . ALA A 1 87 ? -1.154 -8.207 2.830 1.00 83.50 87 ALA A C 1
ATOM 692 O O . ALA A 1 87 ? -2.108 -8.073 3.592 1.00 83.50 87 ALA A O 1
ATOM 693 N N . TYR A 1 88 ? 0.019 -7.614 3.056 1.00 82.00 88 TYR A N 1
ATOM 694 C CA . TYR A 1 88 ? 0.280 -6.738 4.195 1.00 82.00 88 TYR A CA 1
ATOM 695 C C . TYR A 1 88 ? -0.587 -5.472 4.156 1.00 82.00 88 TYR A C 1
ATOM 697 O O . TYR A 1 88 ? -1.291 -5.180 5.124 1.00 82.00 88 TYR A O 1
ATOM 705 N N . TRP A 1 89 ? -0.614 -4.753 3.028 1.00 85.31 89 TRP A N 1
ATOM 706 C CA . TRP A 1 89 ? -1.454 -3.560 2.873 1.00 85.31 89 TRP A CA 1
ATOM 707 C C . TRP A 1 89 ? -2.936 -3.888 3.021 1.00 85.31 89 TRP A C 1
ATOM 709 O O . TRP A 1 89 ? -3.650 -3.190 3.742 1.00 85.31 89 TRP A O 1
ATOM 719 N N . LEU A 1 90 ? -3.393 -4.976 2.394 1.00 88.06 90 LEU A N 1
ATOM 720 C CA . LEU A 1 90 ? -4.772 -5.447 2.508 1.00 88.06 90 LEU A CA 1
ATOM 721 C C . LEU A 1 90 ? -5.108 -5.873 3.938 1.00 88.06 90 LEU A C 1
ATOM 723 O O . LEU A 1 90 ? -6.193 -5.557 4.417 1.00 88.06 90 LEU A O 1
ATOM 727 N N . GLY A 1 91 ? -4.186 -6.529 4.643 1.00 87.12 91 GLY A N 1
ATOM 728 C CA . GLY A 1 91 ? -4.344 -6.923 6.040 1.00 87.12 91 GLY A CA 1
ATOM 729 C C . GLY A 1 91 ? -4.490 -5.717 6.966 1.00 87.12 91 GLY A C 1
ATOM 730 O O . GLY A 1 91 ? -5.458 -5.637 7.725 1.00 87.12 91 GLY A O 1
ATOM 731 N N . CYS A 1 92 ? -3.585 -4.737 6.859 1.00 85.19 92 CYS A N 1
ATOM 732 C CA . CYS A 1 92 ? -3.661 -3.487 7.618 1.00 85.19 92 CYS A CA 1
ATOM 733 C C . CYS A 1 92 ? -4.943 -2.709 7.305 1.00 85.19 92 CYS A C 1
ATOM 735 O O . CYS A 1 92 ? -5.618 -2.245 8.226 1.00 85.19 92 CYS A O 1
ATOM 737 N N . LEU A 1 93 ? -5.311 -2.601 6.026 1.00 89.31 93 LEU A N 1
ATOM 738 C CA . LEU A 1 93 ? -6.527 -1.915 5.598 1.00 89.31 93 LEU A CA 1
ATOM 739 C C . LEU A 1 93 ? -7.782 -2.616 6.121 1.00 89.31 93 LEU A C 1
ATOM 741 O O . LEU A 1 93 ? -8.645 -1.966 6.706 1.00 89.31 93 LEU A O 1
ATOM 745 N N . ALA A 1 94 ? -7.883 -3.934 5.953 1.00 90.12 94 ALA A N 1
ATOM 746 C CA . ALA A 1 94 ? -9.022 -4.716 6.418 1.00 90.12 94 ALA A CA 1
ATOM 747 C C . ALA A 1 94 ? -9.172 -4.614 7.938 1.00 90.12 94 ALA A C 1
ATOM 749 O O . ALA A 1 94 ? -10.264 -4.324 8.429 1.00 90.12 94 ALA A O 1
ATOM 750 N N . ALA A 1 95 ? -8.077 -4.768 8.686 1.00 86.44 95 ALA A N 1
ATOM 751 C CA . ALA A 1 95 ? -8.080 -4.625 10.137 1.00 86.44 95 ALA A CA 1
ATOM 752 C C . ALA A 1 95 ? -8.496 -3.211 10.569 1.00 86.44 95 ALA A C 1
ATOM 754 O O . ALA A 1 95 ? -9.345 -3.069 11.450 1.00 86.44 95 ALA A O 1
ATOM 755 N N . ALA A 1 96 ? -7.978 -2.166 9.917 1.00 87.44 96 ALA A N 1
ATOM 756 C CA . ALA A 1 96 ? -8.342 -0.782 10.209 1.00 87.44 96 ALA A CA 1
ATOM 757 C C . ALA A 1 96 ? -9.808 -0.475 9.866 1.00 87.44 96 ALA A C 1
ATOM 759 O O . ALA A 1 96 ? -10.497 0.181 10.644 1.00 87.44 96 ALA A O 1
ATOM 760 N N . VAL A 1 97 ? -10.332 -0.995 8.753 1.00 89.75 97 VAL A N 1
ATOM 761 C CA . VAL A 1 97 ? -11.745 -0.847 8.367 1.00 89.75 97 VAL A CA 1
ATOM 762 C C . VAL A 1 97 ? -12.657 -1.571 9.353 1.00 89.75 97 VAL A C 1
ATOM 764 O O . VAL A 1 97 ? -13.656 -1.000 9.795 1.00 89.75 97 VAL A O 1
ATOM 767 N N . VAL A 1 98 ? -12.319 -2.801 9.745 1.00 90.69 98 VAL A N 1
ATOM 768 C CA . VAL A 1 98 ? -13.061 -3.545 10.775 1.00 90.69 98 VAL A CA 1
ATOM 769 C C . VAL A 1 98 ? -13.035 -2.780 12.098 1.00 90.69 98 VAL A C 1
ATOM 771 O O . VAL A 1 98 ? -14.080 -2.622 12.733 1.00 90.69 98 VAL A O 1
ATOM 774 N N . LEU A 1 99 ? -11.876 -2.247 12.489 1.00 86.50 99 LEU A N 1
ATOM 775 C CA . LEU A 1 99 ? -11.719 -1.445 13.699 1.00 86.50 99 LEU A CA 1
ATOM 776 C C . LEU A 1 99 ? -12.564 -0.166 13.644 1.00 86.50 99 LEU A C 1
ATOM 778 O O . LEU A 1 99 ? -13.272 0.137 14.604 1.00 86.50 99 LEU A O 1
ATOM 782 N N . ALA A 1 100 ? -12.552 0.552 12.521 1.00 87.06 100 ALA A N 1
ATOM 783 C CA . ALA A 1 100 ? -13.340 1.763 12.312 1.00 87.06 100 ALA A CA 1
ATOM 784 C C . ALA A 1 100 ? -14.850 1.482 12.352 1.00 87.06 100 ALA A C 1
ATOM 786 O O . ALA A 1 100 ? -15.586 2.229 12.994 1.00 87.06 100 ALA A O 1
ATOM 787 N N . ARG A 1 101 ? -15.307 0.387 11.725 1.00 88.50 101 ARG A N 1
ATOM 788 C CA . ARG A 1 101 ? -16.722 -0.034 11.717 1.00 88.50 101 ARG A CA 1
ATOM 789 C C . ARG A 1 101 ? -17.216 -0.473 13.093 1.00 88.50 101 ARG A C 1
ATOM 791 O O . ARG A 1 101 ? -18.363 -0.213 13.434 1.00 88.50 101 ARG A O 1
ATOM 798 N N . ARG A 1 102 ? -16.360 -1.117 13.892 1.00 86.19 102 ARG A N 1
ATOM 799 C CA . ARG A 1 102 ? -16.681 -1.542 15.268 1.00 86.19 102 ARG A CA 1
ATOM 800 C C . ARG A 1 102 ? -16.579 -0.412 16.299 1.00 86.19 102 ARG A C 1
ATOM 802 O O . ARG A 1 102 ? -16.925 -0.618 17.458 1.00 86.19 102 ARG A O 1
ATOM 809 N N . SER A 1 103 ? -16.093 0.766 15.910 1.00 83.25 103 SER A N 1
ATOM 810 C CA . SER A 1 103 ? -15.863 1.889 16.822 1.00 83.25 103 SER A CA 1
ATOM 811 C C . SER A 1 103 ? -16.967 2.937 16.730 1.00 83.25 103 SER A C 1
ATOM 813 O O . SER A 1 103 ? -17.385 3.334 15.642 1.00 83.25 103 SER A O 1
ATOM 815 N N . LYS A 1 104 ? -17.399 3.459 17.883 1.00 83.88 104 LYS A N 1
ATOM 816 C CA . LYS A 1 104 ? -18.371 4.559 17.930 1.00 83.88 104 LYS A CA 1
ATOM 817 C C . LYS A 1 104 ? -17.772 5.842 17.315 1.00 83.88 104 LYS A C 1
ATOM 819 O O . LYS A 1 104 ? -16.568 6.088 17.481 1.00 83.88 104 LYS A O 1
ATOM 824 N N . PRO A 1 105 ? -18.575 6.662 16.606 1.00 76.25 105 PRO A N 1
ATOM 825 C CA . PRO A 1 105 ? -18.141 7.982 16.144 1.00 76.25 105 PRO A CA 1
ATOM 826 C C . PRO A 1 105 ? -17.623 8.826 17.321 1.00 76.25 105 PRO A C 1
ATOM 828 O O . PRO A 1 105 ? -18.168 8.754 18.417 1.00 76.25 105 PRO A O 1
ATOM 831 N N . GLY A 1 106 ? -16.531 9.570 17.109 1.00 75.31 106 GLY A N 1
ATOM 832 C CA . GLY A 1 106 ? -15.910 10.427 18.134 1.00 75.31 106 GLY A CA 1
ATOM 833 C C . GLY A 1 106 ? -14.951 9.732 19.113 1.00 75.31 106 GLY A C 1
ATOM 834 O O . GLY A 1 106 ? -14.385 10.389 19.981 1.00 75.31 106 GLY A O 1
ATOM 835 N N . THR A 1 107 ? -14.723 8.420 18.996 1.00 82.50 107 THR A N 1
ATOM 836 C CA . THR A 1 107 ? -13.746 7.712 19.846 1.00 82.50 107 THR A CA 1
ATOM 837 C C . THR A 1 107 ? -12.316 7.816 19.303 1.00 82.50 107 THR A C 1
ATOM 839 O O . THR A 1 107 ? -12.102 7.738 18.092 1.00 82.50 107 THR A O 1
ATOM 842 N N . LEU A 1 108 ? -11.319 7.897 20.201 1.00 82.00 108 LEU A N 1
ATOM 843 C CA . LEU A 1 108 ? -9.886 7.845 19.847 1.00 82.00 108 LEU A CA 1
ATOM 844 C C . LEU A 1 108 ? -9.553 6.613 18.994 1.00 82.00 108 LEU A C 1
ATOM 846 O O . LEU A 1 108 ? -8.806 6.701 18.027 1.00 82.00 108 LEU A O 1
ATOM 850 N N . ARG A 1 109 ? -10.206 5.484 19.289 1.00 80.50 109 ARG A N 1
ATOM 851 C CA . ARG A 1 109 ? -10.117 4.233 18.530 1.00 80.50 109 ARG A CA 1
ATOM 852 C C . ARG A 1 109 ? -10.442 4.408 17.046 1.00 80.50 109 ARG A C 1
ATOM 854 O O . ARG A 1 109 ? -9.715 3.908 16.191 1.00 80.50 109 ARG A O 1
ATOM 861 N N . ARG A 1 110 ? -11.514 5.143 16.731 1.00 83.25 110 ARG A N 1
ATOM 862 C CA . ARG A 1 110 ? -11.879 5.457 15.345 1.00 83.25 110 ARG A CA 1
ATOM 863 C C . ARG A 1 110 ? -10.880 6.424 14.713 1.00 83.25 110 ARG A C 1
ATOM 865 O O . ARG A 1 110 ? -10.568 6.254 13.543 1.00 83.25 110 ARG A O 1
ATOM 872 N N . GLY A 1 111 ? -10.350 7.381 15.477 1.00 84.25 111 GLY A N 1
ATOM 873 C CA . GLY A 1 111 ? -9.278 8.274 15.022 1.00 84.25 111 GLY A CA 1
ATOM 874 C C . GLY A 1 111 ? -8.036 7.502 14.574 1.00 84.25 111 GLY A C 1
ATOM 875 O O . GLY A 1 111 ? -7.596 7.648 13.438 1.00 84.25 111 GLY A O 1
ATOM 876 N N . PHE A 1 112 ? -7.540 6.595 15.416 1.00 86.31 112 PHE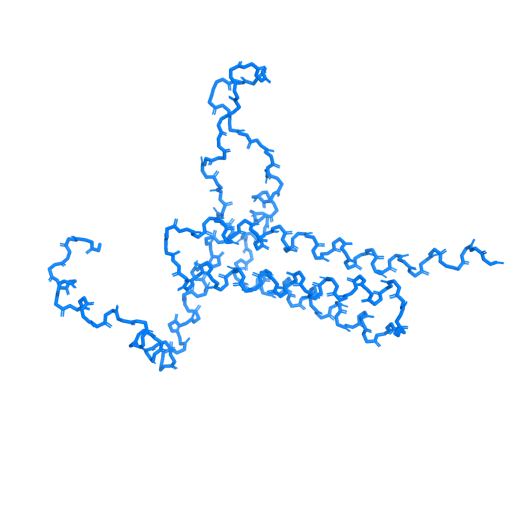 A N 1
ATOM 877 C CA . PHE A 1 112 ? -6.397 5.734 15.101 1.00 86.31 112 PHE A CA 1
ATOM 878 C C . PHE A 1 112 ? -6.647 4.821 13.890 1.00 86.31 112 PHE A C 1
ATOM 880 O O . PHE A 1 112 ? -5.776 4.662 13.031 1.00 86.31 112 PHE A O 1
ATOM 887 N N . ALA A 1 113 ? -7.860 4.277 13.766 1.00 85.62 113 ALA A N 1
ATOM 888 C CA . ALA A 1 113 ? -8.251 3.483 12.605 1.00 85.62 113 ALA A CA 1
ATOM 889 C C . ALA A 1 113 ? -8.270 4.311 11.304 1.00 85.62 113 ALA A C 1
ATOM 891 O O . ALA A 1 113 ? -7.767 3.856 10.280 1.00 85.62 113 ALA A O 1
ATOM 892 N N . LEU A 1 114 ? -8.800 5.538 11.339 1.00 88.00 114 LEU A N 1
ATOM 893 C CA . LEU A 1 114 ? -8.831 6.431 10.175 1.00 88.00 114 LEU A CA 1
ATOM 894 C C . LEU A 1 114 ? -7.427 6.871 9.748 1.00 88.00 114 LEU A C 1
ATOM 896 O O . LEU A 1 114 ? -7.138 6.867 8.554 1.00 88.00 114 LEU A O 1
ATOM 900 N N . VAL A 1 115 ? -6.544 7.179 10.703 1.00 88.56 115 VAL A N 1
ATOM 901 C CA . VAL A 1 115 ? -5.129 7.478 10.421 1.00 88.56 115 VAL A CA 1
ATOM 902 C C . VAL A 1 115 ? -4.451 6.281 9.761 1.00 88.56 115 VAL A C 1
ATOM 904 O O . VAL A 1 115 ? -3.757 6.449 8.766 1.00 88.56 115 VAL A O 1
ATOM 907 N N . THR A 1 116 ? -4.710 5.064 10.245 1.00 86.75 116 THR A N 1
ATOM 908 C CA . THR A 1 116 ? -4.176 3.838 9.629 1.00 86.75 116 THR A CA 1
ATOM 909 C C . THR A 1 116 ? -4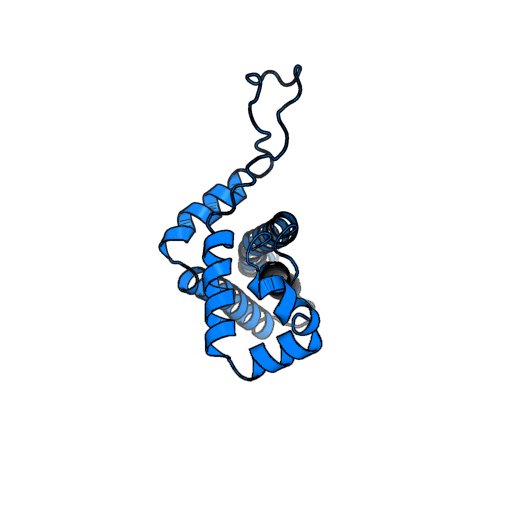.644 3.683 8.178 1.00 86.75 116 THR A C 1
ATOM 911 O O . THR A 1 116 ? -3.828 3.413 7.301 1.00 86.75 116 THR A O 1
ATOM 914 N N . ILE A 1 117 ? -5.935 3.903 7.897 1.00 89.06 117 ILE A N 1
ATOM 915 C CA . ILE A 1 117 ? -6.481 3.860 6.527 1.00 89.06 117 ILE A CA 1
ATOM 916 C C . ILE A 1 117 ? -5.806 4.915 5.642 1.00 89.06 117 ILE A C 1
ATOM 918 O O . ILE A 1 117 ? -5.409 4.607 4.520 1.00 89.06 117 ILE A O 1
ATOM 922 N N . ALA A 1 118 ? -5.644 6.139 6.149 1.00 91.31 118 ALA A N 1
ATOM 923 C CA . ALA A 1 118 ? -4.987 7.217 5.419 1.00 91.31 118 ALA A CA 1
ATOM 924 C C . ALA A 1 118 ? -3.519 6.886 5.111 1.00 91.31 118 ALA A C 1
ATOM 926 O O . ALA A 1 118 ? -3.083 7.080 3.981 1.00 91.31 118 ALA A O 1
ATOM 927 N N . LEU A 1 119 ? -2.777 6.330 6.075 1.00 86.38 119 LEU A N 1
ATOM 928 C CA . LEU A 1 119 ? -1.384 5.914 5.891 1.00 86.38 119 LEU A CA 1
ATOM 929 C C . LEU A 1 119 ? -1.251 4.815 4.834 1.00 86.38 119 LEU A C 1
ATOM 931 O O . LEU A 1 119 ? -0.408 4.935 3.950 1.00 86.38 119 LEU A O 1
ATOM 935 N N . VAL A 1 120 ? -2.119 3.797 4.860 1.00 86.62 120 VAL A N 1
ATOM 936 C CA . VAL A 1 120 ? -2.145 2.764 3.809 1.00 86.62 120 VAL A CA 1
ATOM 937 C C . VAL A 1 120 ? -2.467 3.385 2.444 1.00 86.62 120 VAL A C 1
ATOM 939 O O . VAL A 1 120 ? -1.822 3.052 1.452 1.00 86.62 120 VAL A O 1
ATOM 942 N N . GLY A 1 121 ? -3.410 4.330 2.386 1.00 86.81 121 GLY A N 1
ATOM 943 C CA . GLY A 1 121 ? -3.724 5.071 1.162 1.00 86.81 121 GLY A CA 1
ATOM 944 C C . GLY A 1 121 ? -2.526 5.853 0.618 1.00 86.81 121 GLY A C 1
ATOM 945 O O . GLY A 1 121 ? -2.216 5.756 -0.568 1.00 86.81 121 GLY A O 1
ATOM 946 N N . VAL A 1 122 ? -1.806 6.570 1.486 1.00 87.12 122 VAL A N 1
ATOM 947 C CA . VAL A 1 122 ? -0.572 7.290 1.128 1.00 87.12 122 VAL A CA 1
ATOM 948 C C . VAL A 1 122 ? 0.482 6.326 0.593 1.00 87.12 122 VAL A C 1
ATOM 950 O O . VAL A 1 122 ? 1.082 6.616 -0.438 1.00 87.12 122 VAL A O 1
ATOM 953 N N . THR A 1 123 ? 0.682 5.174 1.237 1.00 83.81 123 THR A N 1
ATOM 954 C CA . THR A 1 123 ? 1.616 4.148 0.758 1.00 83.81 123 THR A CA 1
ATOM 955 C C . THR A 1 123 ? 1.282 3.7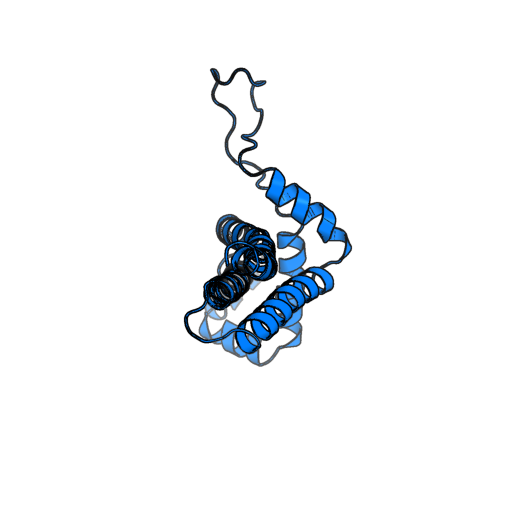00 -0.660 1.00 83.81 123 THR A C 1
ATOM 957 O O . THR A 1 123 ? 2.171 3.690 -1.508 1.00 83.81 123 THR A O 1
ATOM 960 N N . VAL A 1 124 ? 0.017 3.372 -0.937 1.00 84.00 124 VAL A N 1
ATOM 961 C CA . VAL A 1 124 ? -0.413 2.904 -2.264 1.00 84.00 124 VAL A CA 1
ATOM 962 C C . VAL A 1 124 ? -0.234 3.995 -3.316 1.00 84.00 124 VAL A C 1
ATOM 964 O O . VAL A 1 124 ? 0.316 3.723 -4.379 1.00 84.00 124 VAL A O 1
ATOM 967 N N . VAL A 1 125 ? -0.646 5.232 -3.026 1.00 84.56 125 VAL A N 1
ATOM 968 C CA . VAL A 1 125 ? -0.502 6.352 -3.970 1.00 84.56 125 VAL A CA 1
ATOM 969 C C . VAL A 1 125 ? 0.968 6.625 -4.263 1.00 84.56 125 VAL A C 1
ATOM 971 O O . VAL A 1 125 ? 1.342 6.715 -5.424 1.00 84.56 125 VAL A O 1
ATOM 974 N N . GLN A 1 126 ? 1.818 6.709 -3.239 1.00 83.00 126 GLN A N 1
ATOM 975 C CA . GLN A 1 126 ? 3.249 6.962 -3.423 1.00 83.00 126 GLN A CA 1
ATOM 976 C C . GLN A 1 126 ? 3.942 5.826 -4.174 1.00 83.00 126 GLN A C 1
ATOM 978 O O . GLN A 1 126 ? 4.789 6.086 -5.021 1.00 83.00 126 GLN A O 1
ATOM 983 N N . TYR A 1 127 ? 3.551 4.578 -3.921 1.00 80.12 127 TYR A N 1
ATOM 984 C CA . TYR A 1 127 ? 4.037 3.436 -4.682 1.00 80.12 127 TYR A CA 1
ATOM 985 C C . TYR A 1 127 ? 3.629 3.518 -6.158 1.00 80.12 127 TYR A C 1
ATOM 987 O O . TYR A 1 127 ? 4.482 3.406 -7.031 1.00 80.12 127 TYR A O 1
ATOM 995 N N . LEU A 1 128 ? 2.356 3.788 -6.461 1.00 79.75 128 LEU A N 1
ATOM 996 C CA . LEU A 1 128 ? 1.899 3.936 -7.846 1.00 79.75 128 LEU A CA 1
ATOM 997 C C . LEU A 1 128 ? 2.572 5.124 -8.543 1.00 79.75 128 LEU A C 1
ATOM 999 O O . LEU A 1 128 ? 2.977 4.997 -9.694 1.00 79.75 128 LEU A O 1
ATOM 1003 N N . THR A 1 129 ? 2.762 6.245 -7.848 1.00 79.69 129 THR A N 1
ATOM 1004 C CA . THR A 1 129 ? 3.516 7.390 -8.374 1.00 79.69 129 THR A CA 1
ATOM 1005 C C . THR A 1 129 ? 4.980 7.037 -8.616 1.00 79.69 129 THR A C 1
ATOM 1007 O O . THR A 1 129 ? 5.534 7.450 -9.623 1.00 79.69 129 THR A O 1
ATOM 1010 N N . ALA A 1 130 ? 5.616 6.238 -7.759 1.00 75.25 130 ALA A N 1
ATOM 1011 C CA . ALA A 1 130 ? 6.980 5.767 -7.999 1.00 75.25 130 ALA A CA 1
ATOM 1012 C C . ALA A 1 130 ? 7.059 4.883 -9.257 1.00 75.25 130 ALA A C 1
ATOM 1014 O O . ALA A 1 130 ? 7.970 5.025 -10.065 1.00 75.25 130 ALA A O 1
ATOM 1015 N N . VAL A 1 131 ? 6.080 3.992 -9.425 1.00 75.25 131 VAL A N 1
ATOM 1016 C CA . VAL A 1 131 ? 6.041 2.985 -10.492 1.00 75.25 131 VAL A CA 1
ATOM 1017 C C . VAL A 1 131 ? 5.656 3.574 -11.856 1.00 75.25 131 VAL A C 1
ATOM 1019 O O . VAL A 1 131 ? 6.202 3.157 -12.874 1.00 75.25 131 VAL A O 1
ATOM 1022 N N . PHE A 1 132 ? 4.726 4.532 -11.893 1.00 71.25 132 PHE A N 1
ATOM 1023 C CA . PHE A 1 132 ? 4.203 5.130 -13.133 1.00 71.25 132 PHE A CA 1
ATOM 1024 C C . PHE A 1 132 ? 4.681 6.562 -13.389 1.00 71.25 132 PHE A C 1
ATOM 1026 O O . PHE A 1 132 ? 4.538 7.051 -14.507 1.00 71.25 132 PHE A O 1
ATOM 1033 N N . GLY A 1 133 ? 5.187 7.251 -12.365 1.00 66.50 133 GLY A N 1
ATOM 1034 C CA . GLY A 1 133 ? 5.531 8.668 -12.423 1.00 66.50 133 GLY A CA 1
ATOM 1035 C C . GLY A 1 133 ? 6.837 8.915 -13.156 1.00 66.50 133 GLY A C 1
ATOM 1036 O O . GLY A 1 133 ? 6.803 9.537 -14.210 1.00 66.50 133 GLY A O 1
ATOM 1037 N N . GLU A 1 134 ? 7.978 8.452 -12.630 1.00 59.47 134 GLU A N 1
ATOM 1038 C CA . GLU A 1 134 ? 9.300 8.764 -13.197 1.00 59.47 134 GLU A CA 1
ATOM 1039 C C . GLU A 1 134 ? 10.380 7.746 -12.783 1.00 59.47 134 GLU A C 1
ATOM 1041 O O . GLU A 1 134 ? 10.514 7.406 -11.608 1.00 59.47 134 GLU A O 1
ATOM 1046 N N . GLY A 1 135 ? 11.216 7.313 -13.736 1.00 53.88 135 GLY A N 1
ATOM 1047 C CA . GLY A 1 135 ? 12.332 6.383 -13.498 1.00 53.88 135 GLY A CA 1
ATOM 1048 C C . GLY A 1 135 ? 13.580 6.990 -12.834 1.00 53.88 135 GLY A C 1
ATOM 1049 O O . GLY A 1 135 ? 14.571 6.285 -12.682 1.00 53.88 135 GLY A O 1
ATOM 1050 N N . ASN A 1 136 ? 13.570 8.284 -12.478 1.00 48.06 136 ASN A N 1
ATOM 1051 C CA . ASN A 1 136 ? 14.735 8.979 -11.902 1.00 48.06 136 ASN A CA 1
ATOM 1052 C C . ASN A 1 136 ? 14.508 9.499 -10.467 1.00 48.06 136 ASN A C 1
ATOM 1054 O O . ASN A 1 136 ? 15.460 9.609 -9.700 1.00 48.06 136 ASN A O 1
ATOM 1058 N N . GLU A 1 137 ? 13.265 9.789 -10.068 1.00 63.44 137 GLU A N 1
ATOM 1059 C CA . GLU A 1 137 ? 12.931 10.308 -8.725 1.00 63.44 137 GLU A CA 1
ATOM 1060 C C . GLU A 1 137 ? 12.166 9.287 -7.856 1.00 63.44 137 GLU A C 1
ATOM 1062 O O . GLU A 1 137 ? 11.582 9.596 -6.816 1.00 63.44 137 GLU A O 1
ATOM 1067 N N . THR A 1 138 ? 12.228 8.014 -8.246 1.00 63.06 138 THR A N 1
ATOM 1068 C CA . THR A 1 138 ? 11.568 6.870 -7.599 1.00 63.06 138 THR A CA 1
ATOM 1069 C C . THR A 1 138 ? 11.936 6.745 -6.111 1.00 63.06 138 THR A C 1
ATOM 1071 O O . THR A 1 138 ? 11.096 6.413 -5.273 1.00 63.06 138 THR A O 1
ATOM 1074 N N . THR A 1 139 ? 13.169 7.108 -5.745 1.00 63.22 139 THR A N 1
ATOM 1075 C CA . THR A 1 139 ? 13.721 6.989 -4.385 1.00 63.22 139 THR A CA 1
ATOM 1076 C C . THR A 1 139 ? 12.933 7.761 -3.327 1.00 63.22 139 THR A C 1
ATOM 1078 O O . THR A 1 139 ? 12.731 7.271 -2.210 1.00 63.22 139 THR A O 1
ATOM 1081 N N . LYS A 1 140 ? 12.457 8.968 -3.650 1.00 65.88 140 LYS A N 1
ATOM 1082 C CA . LYS A 1 140 ? 11.738 9.813 -2.682 1.00 65.88 140 LYS A CA 1
ATOM 1083 C C . LYS A 1 140 ? 10.340 9.267 -2.416 1.00 65.88 140 LYS A C 1
ATOM 1085 O O . LYS A 1 140 ? 9.935 9.145 -1.261 1.00 65.88 140 LYS A O 1
ATOM 1090 N N . HIS A 1 141 ? 9.643 8.872 -3.478 1.00 70.31 141 HIS A N 1
ATOM 1091 C CA . HIS A 1 141 ? 8.308 8.288 -3.398 1.00 70.31 141 HIS A CA 1
ATOM 1092 C C . HIS A 1 141 ? 8.311 6.965 -2.624 1.00 70.31 141 HIS A C 1
ATOM 1094 O O . HIS A 1 141 ? 7.500 6.781 -1.714 1.00 70.31 141 HIS A O 1
ATOM 1100 N N . LEU A 1 142 ? 9.286 6.088 -2.892 1.00 70.44 142 LEU A N 1
ATOM 1101 C CA . LEU A 1 142 ? 9.455 4.826 -2.162 1.00 70.44 142 LEU A CA 1
ATOM 1102 C C . LEU A 1 142 ? 9.747 5.050 -0.672 1.00 70.44 142 LEU A C 1
ATOM 1104 O O . LEU A 1 142 ? 9.171 4.366 0.174 1.00 70.44 142 LEU A O 1
ATOM 1108 N N . SER A 1 143 ? 10.562 6.052 -0.329 1.00 69.50 143 SER A N 1
ATOM 1109 C CA . SER A 1 143 ? 10.863 6.396 1.070 1.00 69.50 143 SER A CA 1
ATOM 1110 C C . SER A 1 143 ? 9.615 6.827 1.847 1.00 69.50 143 SER A C 1
ATOM 1112 O O . SER A 1 143 ? 9.381 6.356 2.962 1.00 69.50 143 SER A O 1
ATOM 1114 N N . VAL A 1 144 ? 8.782 7.692 1.254 1.00 72.88 144 VAL A N 1
ATOM 1115 C CA . VAL A 1 144 ? 7.514 8.128 1.867 1.00 72.88 144 VAL A CA 1
ATOM 1116 C C . VAL A 1 144 ? 6.542 6.954 1.985 1.00 72.88 144 VAL A C 1
ATOM 1118 O O . VAL A 1 144 ? 5.902 6.787 3.026 1.00 72.88 144 VAL A O 1
ATOM 1121 N N . ALA A 1 145 ? 6.464 6.104 0.957 1.00 76.31 145 ALA A N 1
ATOM 1122 C CA . ALA A 1 145 ? 5.613 4.920 0.964 1.00 76.31 145 ALA A CA 1
ATOM 1123 C C . ALA A 1 145 ? 5.999 3.933 2.080 1.00 76.31 145 ALA A C 1
ATOM 1125 O O . ALA A 1 145 ? 5.118 3.447 2.793 1.00 76.31 145 ALA A O 1
ATOM 1126 N N . LEU A 1 146 ? 7.297 3.664 2.259 1.00 73.06 146 LEU A N 1
ATOM 1127 C CA . LEU A 1 146 ? 7.848 2.788 3.303 1.00 73.06 146 LEU A CA 1
ATOM 1128 C C . LEU A 1 146 ? 7.639 3.353 4.713 1.00 73.06 146 LEU A C 1
ATOM 1130 O O . LEU A 1 146 ? 7.269 2.620 5.635 1.00 73.06 146 LEU A O 1
ATOM 1134 N N . LEU A 1 147 ? 7.824 4.662 4.895 1.00 76.50 147 LEU A N 1
ATOM 1135 C CA . LEU A 1 147 ? 7.564 5.307 6.180 1.00 76.50 147 LEU A CA 1
ATOM 1136 C C . LEU A 1 147 ? 6.080 5.201 6.558 1.00 76.50 147 LEU A C 1
ATOM 1138 O O . LEU A 1 147 ? 5.751 4.775 7.663 1.00 76.50 147 LEU A O 1
ATOM 1142 N N . ALA A 1 148 ? 5.177 5.520 5.631 1.00 78.62 148 ALA A N 1
ATOM 1143 C CA . ALA A 1 148 ? 3.741 5.400 5.874 1.00 78.62 148 ALA A CA 1
ATOM 1144 C C . ALA A 1 148 ? 3.325 3.942 6.156 1.00 78.62 148 ALA A C 1
ATOM 1146 O O . ALA A 1 148 ? 2.551 3.686 7.083 1.00 78.62 148 ALA A O 1
ATOM 1147 N N . ALA A 1 149 ? 3.913 2.982 5.433 1.00 79.75 149 ALA A N 1
ATOM 1148 C CA . ALA A 1 149 ? 3.639 1.558 5.599 1.00 79.75 149 ALA A CA 1
ATOM 1149 C C . ALA A 1 149 ? 4.088 1.028 6.967 1.00 79.75 149 ALA A C 1
ATOM 1151 O O . ALA A 1 149 ? 3.398 0.192 7.548 1.00 79.75 149 ALA A O 1
ATOM 1152 N N . SER A 1 150 ? 5.222 1.506 7.490 1.00 77.25 150 SER A N 1
ATOM 1153 C CA . SER A 1 150 ? 5.746 1.086 8.800 1.00 77.25 150 SER A CA 1
ATOM 1154 C C . SER A 1 150 ? 4.989 1.710 9.975 1.00 77.25 150 SER A C 1
ATOM 1156 O O . SER A 1 150 ? 4.854 1.082 11.024 1.00 77.25 150 SER A O 1
ATOM 1158 N N . LEU A 1 151 ? 4.420 2.906 9.797 1.00 80.81 151 LEU A N 1
ATOM 1159 C CA . LEU A 1 151 ? 3.589 3.555 10.813 1.00 80.81 151 LEU A CA 1
ATOM 1160 C C . LEU A 1 151 ? 2.184 2.943 10.913 1.00 80.81 151 LEU A C 1
ATOM 1162 O O . LEU A 1 151 ? 1.631 2.877 12.011 1.00 80.81 151 LEU A O 1
ATOM 1166 N N . ALA A 1 152 ? 1.609 2.462 9.808 1.00 80.75 152 ALA A N 1
ATOM 1167 C CA . ALA A 1 152 ? 0.268 1.869 9.781 1.00 80.75 152 ALA A CA 1
ATOM 1168 C C . ALA A 1 152 ? -0.002 0.817 10.891 1.00 80.75 152 ALA A C 1
ATOM 1170 O O . ALA A 1 152 ? -0.992 0.966 11.612 1.00 80.75 152 ALA A O 1
ATOM 1171 N N . PRO A 1 153 ? 0.845 -0.208 11.121 1.00 79.62 153 PRO A N 1
ATOM 1172 C CA . PRO A 1 153 ? 0.611 -1.200 12.170 1.00 79.62 153 PRO A CA 1
ATOM 1173 C C . PRO A 1 153 ? 0.744 -0.616 13.581 1.00 79.62 153 PRO A C 1
ATOM 1175 O O . PRO A 1 153 ? 0.019 -1.038 14.476 1.00 79.62 153 PRO A O 1
ATOM 1178 N N . VAL A 1 154 ? 1.612 0.380 13.793 1.00 85.44 154 VAL A N 1
ATOM 1179 C CA . VAL A 1 154 ? 1.778 1.043 15.100 1.00 85.44 154 VAL A CA 1
ATOM 1180 C C . VAL A 1 154 ? 0.490 1.763 15.497 1.00 85.44 154 VAL A C 1
ATOM 1182 O O . VAL A 1 154 ? -0.011 1.587 16.608 1.00 85.44 154 VAL A O 1
ATOM 1185 N N . TRP A 1 155 ? -0.089 2.522 14.565 1.00 83.19 155 TRP A N 1
ATOM 1186 C CA . TRP A 1 155 ? -1.360 3.218 14.773 1.00 83.19 155 TRP A CA 1
ATOM 1187 C C . TRP A 1 155 ? -2.534 2.247 14.929 1.00 83.19 155 TRP A C 1
ATOM 1189 O O . TRP A 1 155 ? -3.406 2.460 15.774 1.00 83.19 155 TRP A O 1
ATOM 1199 N N . LEU A 1 156 ? -2.529 1.144 14.179 1.00 82.69 156 LEU A N 1
ATOM 1200 C CA . LEU A 1 156 ? -3.521 0.084 14.322 1.00 82.69 156 LEU A CA 1
ATOM 1201 C C . LEU A 1 156 ? -3.479 -0.541 15.724 1.00 82.69 156 LEU A C 1
ATOM 1203 O O . LEU A 1 156 ? -4.519 -0.654 16.375 1.00 82.69 156 LEU A O 1
ATOM 1207 N N . LEU A 1 157 ? -2.286 -0.900 16.208 1.00 85.44 157 LEU A N 1
ATOM 1208 C CA . LEU A 1 157 ? -2.079 -1.451 17.549 1.00 85.44 157 LEU A CA 1
ATOM 1209 C C . LEU A 1 157 ? -2.490 -0.449 18.630 1.00 85.44 157 LEU A C 1
ATOM 1211 O O . LEU A 1 157 ? -3.213 -0.823 19.552 1.00 85.44 157 LEU A O 1
ATOM 1215 N N . ALA A 1 158 ? -2.129 0.829 18.491 1.00 85.62 158 ALA A N 1
ATOM 1216 C CA . ALA A 1 158 ? -2.576 1.882 19.404 1.00 85.62 158 ALA A CA 1
ATOM 1217 C C . ALA A 1 158 ? -4.112 1.961 19.475 1.00 85.62 158 ALA A C 1
ATOM 1219 O O . ALA A 1 158 ? -4.683 2.067 20.560 1.00 85.62 158 ALA A O 1
ATOM 1220 N N . GLY A 1 159 ? -4.80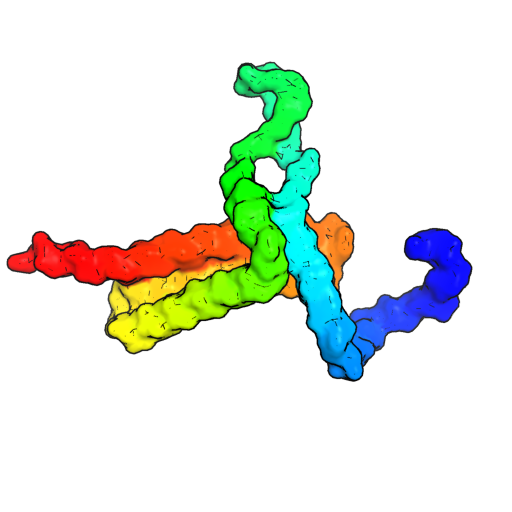1 1.819 18.338 1.00 80.62 159 GLY A N 1
ATOM 1221 C CA . GLY A 1 159 ? -6.260 1.725 18.285 1.00 80.62 159 GLY A CA 1
ATOM 1222 C C . GLY A 1 159 ? -6.831 0.498 18.999 1.00 80.62 159 GLY A C 1
ATOM 1223 O O . GLY A 1 159 ? -7.880 0.592 19.636 1.00 80.62 159 GLY A O 1
ATOM 1224 N N . VAL A 1 160 ? -6.151 -0.646 18.933 1.00 83.19 160 VAL A N 1
ATOM 1225 C CA . VAL A 1 160 ? -6.542 -1.856 19.671 1.00 83.19 160 VAL A CA 1
ATOM 1226 C C . VAL A 1 160 ? -6.355 -1.659 21.181 1.00 83.19 160 VAL A C 1
ATOM 1228 O O . VAL A 1 160 ? -7.289 -1.913 21.940 1.00 83.19 160 VAL A O 1
ATOM 1231 N N . PHE A 1 161 ? -5.205 -1.140 21.620 1.00 82.44 161 PHE A N 1
ATOM 1232 C CA . PHE A 1 161 ? -4.877 -0.962 23.042 1.00 82.44 161 PHE A CA 1
ATOM 1233 C C . PHE A 1 161 ? -5.594 0.213 23.715 1.00 82.44 161 PHE A C 1
ATOM 1235 O O . PHE A 1 161 ? -5.831 0.168 24.921 1.00 82.44 161 PHE A O 1
ATOM 1242 N N . ALA A 1 162 ? -6.039 1.220 22.958 1.00 74.25 162 ALA A N 1
ATOM 1243 C CA . ALA A 1 162 ? -6.881 2.302 23.475 1.00 74.25 162 ALA A CA 1
ATOM 1244 C C . ALA A 1 162 ? -8.224 1.806 24.054 1.00 74.25 162 ALA A C 1
ATOM 1246 O O . ALA A 1 162 ? -8.909 2.557 24.748 1.00 74.25 162 ALA A O 1
ATOM 1247 N N . HIS A 1 163 ? -8.601 0.547 23.795 1.00 62.00 163 HIS A N 1
ATOM 1248 C CA . HIS A 1 163 ? -9.720 -0.128 24.453 1.00 62.00 163 HIS A CA 1
ATOM 1249 C C . HIS A 1 163 ? -9.447 -0.444 25.933 1.00 62.00 163 HIS A C 1
ATOM 1251 O O . HIS A 1 163 ? -10.371 -0.394 26.736 1.00 62.00 163 HIS A O 1
ATOM 1257 N N . GLY A 1 164 ? -8.205 -0.773 26.303 1.00 54.41 164 GLY A N 1
ATOM 1258 C CA . GLY A 1 164 ? -7.868 -1.267 27.644 1.00 54.41 164 GLY A CA 1
ATOM 1259 C C . GLY A 1 164 ? -7.735 -0.179 28.711 1.00 54.41 164 GLY A C 1
ATOM 1260 O O . GLY A 1 164 ? -7.907 -0.457 29.888 1.00 54.41 164 GLY A O 1
ATOM 1261 N N . GLN A 1 165 ? -7.464 1.071 28.321 1.00 55.03 165 GLN A N 1
ATOM 1262 C CA . GLN A 1 165 ? -7.175 2.144 29.284 1.00 55.03 165 GLN A CA 1
ATOM 1263 C C . GLN A 1 165 ? -8.404 2.897 29.812 1.00 55.03 165 GLN A C 1
ATOM 1265 O O . GLN A 1 165 ? -8.281 3.625 30.794 1.00 55.03 165 GLN A O 1
ATOM 1270 N N . ARG A 1 166 ? -9.582 2.752 29.187 1.00 53.56 166 ARG A N 1
ATOM 1271 C CA . ARG A 1 166 ? -10.826 3.348 29.715 1.00 53.56 166 ARG A CA 1
ATOM 1272 C C . ARG A 1 166 ? -11.502 2.494 30.786 1.00 53.56 166 ARG A C 1
ATOM 1274 O O . ARG A 1 166 ? -12.228 3.056 31.582 1.00 53.56 166 ARG A O 1
ATOM 1281 N N . ASP A 1 167 ? -11.219 1.195 30.833 1.00 49.56 167 ASP A N 1
ATOM 1282 C CA . ASP A 1 167 ? -11.854 0.252 31.769 1.00 49.56 167 ASP A CA 1
ATOM 1283 C C . ASP A 1 167 ? -11.145 0.184 33.141 1.00 49.56 167 ASP A C 1
ATOM 1285 O O . ASP A 1 167 ? -11.565 -0.539 34.031 1.00 49.56 167 ASP A O 1
ATOM 1289 N N . GLN A 1 168 ? -10.033 0.913 33.314 1.00 50.59 168 GLN A N 1
ATOM 1290 C CA . GLN A 1 168 ? -9.232 0.942 34.552 1.00 50.59 168 GLN A CA 1
ATOM 1291 C C . GLN A 1 168 ? -9.310 2.279 35.310 1.00 50.59 168 GLN A C 1
ATOM 1293 O O . GLN A 1 168 ? -8.563 2.480 36.267 1.00 50.59 168 GLN A O 1
ATOM 1298 N N . ARG A 1 169 ? -10.136 3.231 34.856 1.00 51.09 169 ARG A N 1
ATOM 1299 C CA . ARG A 1 169 ? -10.236 4.581 35.445 1.00 51.09 169 ARG A CA 1
ATOM 1300 C C . ARG A 1 169 ? -11.602 4.921 36.046 1.00 51.09 169 ARG A C 1
ATOM 1302 O O . ARG A 1 169 ? -11.728 6.029 36.563 1.00 51.09 169 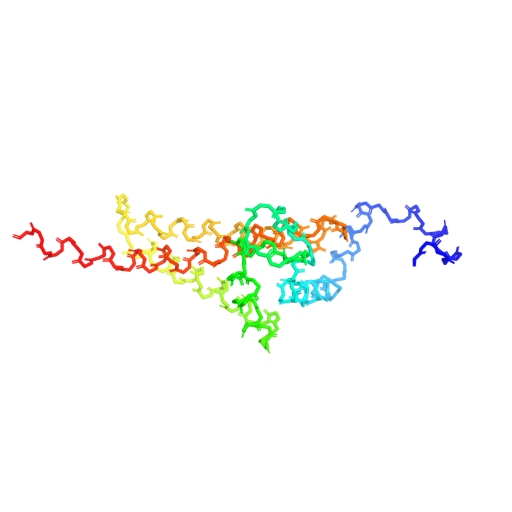ARG A O 1
ATOM 1309 N N . ASP A 1 170 ? -12.541 3.983 36.011 1.00 44.75 170 ASP A N 1
ATOM 1310 C CA . ASP A 1 170 ? -13.840 4.062 36.687 1.00 44.75 170 ASP A CA 1
ATOM 1311 C C . ASP A 1 170 ? -13.858 3.077 37.869 1.00 44.75 170 ASP A C 1
ATOM 1313 O O . ASP A 1 170 ? -14.533 3.382 38.878 1.00 44.75 170 ASP A O 1
#

Foldseek 3Di:
DVPDPVCVVCVVCPDPVNVVVVCVVCVVVVVVLLLVLQLCLLQQDPPAPDADDPPPPDPPPHGDCPPVVLNVVSPVQNVVGPVSVVVLLCVLLVLLVVQLVPDDPPDVLNVLSVLLNVLSVLLVVLSVCLSPPDPPCSNVSSVSSSVSSVVNVVSSVVSVCSVVVVVPPD

Radius of gyration: 20.88 Å; chains: 1; bounding box: 54×28×72 Å